Protein AF-A0A520HLH5-F1 (afdb_monomer)

pLDDT: mean 94.42, std 4.48, range [77.94, 98.44]

Mean predicted aligned error: 2.64 Å

Radius of gyration: 11.91 Å; Cα contacts (8 Å, |Δi|>4): 127; chains: 1; bounding box: 32×21×29 Å

Solvent-accessible surface area (backbone atoms only — not comparable to full-atom values): 4790 Å² total; per-residue (Å²): 84,80,45,76,44,53,52,99,86,57,51,67,50,27,38,32,50,18,42,80,99,37,81,79,44,43,46,52,67,70,56,43,49,53,52,41,67,63,48,68,79,52,90,52,61,50,42,72,55,103,86,49,72,31,73,86,39,22,44,67,54,55,44,50,55,42,50,58,53,62,77,49,78,75,56,58,55,80,41,76,105

Structure (mmCIF, N/CA/C/O backbone):
data_AF-A0A520HLH5-F1
#
_entry.id   AF-A0A520HLH5-F1
#
loop_
_atom_site.group_PDB
_atom_site.id
_atom_site.type_symbol
_atom_site.label_atom_id
_atom_site.label_alt_id
_atom_site.label_comp_id
_atom_site.label_asym_id
_atom_site.label_entity_id
_atom_site.label_seq_id
_atom_site.pdbx_PDB_ins_code
_atom_site.Cartn_x
_atom_site.Cartn_y
_atom_site.Cartn_z
_atom_site.occupancy
_atom_site.B_iso_or_equiv
_atom_site.auth_seq_id
_atom_site.auth_comp_id
_atom_site.auth_asym_id
_atom_site.auth_atom_id
_atom_site.pdbx_PDB_model_num
ATOM 1 N N . MET A 1 1 ? 1.958 5.128 2.905 1.00 79.44 1 MET A N 1
ATOM 2 C CA . MET A 1 1 ? 2.540 5.173 1.550 1.00 79.44 1 MET A CA 1
ATOM 3 C C . MET A 1 1 ? 3.401 3.928 1.373 1.00 79.44 1 MET A C 1
ATOM 5 O O . MET A 1 1 ? 4.032 3.525 2.349 1.00 79.44 1 MET A O 1
ATOM 9 N N . PHE A 1 2 ? 3.322 3.263 0.215 1.00 92.75 2 PHE A N 1
ATOM 10 C CA . PHE A 1 2 ? 4.071 2.029 -0.038 1.00 92.75 2 PHE A CA 1
ATOM 11 C C . PHE A 1 2 ? 5.540 2.330 -0.298 1.00 92.75 2 PHE A C 1
ATOM 13 O O . PHE A 1 2 ? 5.857 3.224 -1.077 1.00 92.75 2 PHE A O 1
ATOM 20 N N . LYS A 1 3 ? 6.419 1.549 0.317 1.00 94.12 3 LYS A N 1
ATOM 21 C CA . LYS A 1 3 ? 7.836 1.514 -0.018 1.00 94.12 3 LYS A CA 1
ATOM 22 C C . LYS A 1 3 ? 8.158 0.148 -0.592 1.00 94.12 3 LYS A C 1
ATOM 24 O O . LYS A 1 3 ? 7.862 -0.861 0.051 1.00 94.12 3 LYS A O 1
ATOM 29 N N . ILE A 1 4 ? 8.746 0.156 -1.782 1.00 95.44 4 ILE A N 1
ATOM 30 C CA . ILE A 1 4 ? 9.264 -1.032 -2.447 1.00 95.44 4 ILE A CA 1
ATOM 31 C C . ILE A 1 4 ? 10.761 -1.098 -2.166 1.00 95.44 4 ILE A C 1
ATOM 33 O O . ILE A 1 4 ? 11.474 -0.105 -2.337 1.00 95.44 4 ILE A O 1
ATOM 37 N N . ASP A 1 5 ? 11.216 -2.252 -1.696 1.00 94.69 5 ASP A N 1
ATOM 38 C CA . ASP A 1 5 ? 12.634 -2.569 -1.618 1.00 94.69 5 ASP A CA 1
ATOM 39 C C . ASP A 1 5 ? 13.003 -3.345 -2.888 1.00 94.69 5 ASP A C 1
ATOM 41 O O . ASP A 1 5 ? 12.397 -4.378 -3.200 1.00 94.69 5 ASP A O 1
ATOM 45 N N . GLN A 1 6 ? 13.964 -2.796 -3.629 1.00 96.12 6 GLN A N 1
ATOM 46 C CA . GLN A 1 6 ? 14.503 -3.370 -4.856 1.00 96.12 6 GLN A CA 1
ATOM 47 C C . GLN A 1 6 ? 15.988 -3.675 -4.677 1.00 96.12 6 GLN A C 1
ATOM 49 O O . GLN A 1 6 ? 16.694 -2.974 -3.945 1.00 96.12 6 GLN A O 1
ATOM 54 N N . ASP A 1 7 ? 16.460 -4.717 -5.355 1.00 95.44 7 ASP A N 1
ATOM 55 C CA . ASP A 1 7 ? 17.884 -5.020 -5.425 1.00 95.44 7 ASP A CA 1
ATOM 56 C C . ASP A 1 7 ? 18.627 -4.066 -6.383 1.00 95.44 7 ASP A C 1
ATOM 58 O O . ASP A 1 7 ? 18.056 -3.144 -6.969 1.00 95.44 7 ASP A O 1
ATOM 62 N N . ALA A 1 8 ? 19.933 -4.282 -6.561 1.00 95.56 8 ALA A N 1
ATOM 63 C CA . ALA A 1 8 ? 20.752 -3.456 -7.449 1.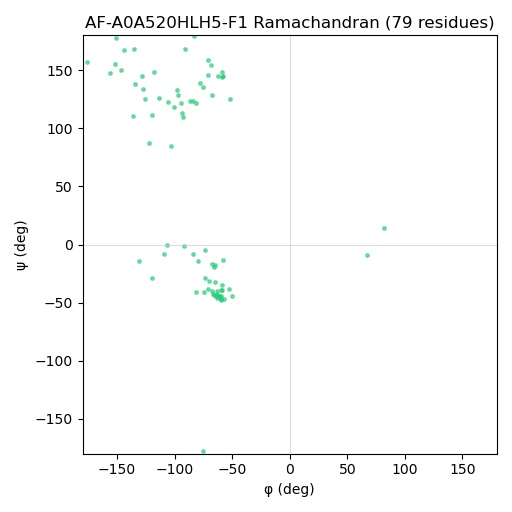00 95.56 8 ALA A CA 1
ATOM 64 C C . ALA A 1 8 ? 20.360 -3.558 -8.939 1.00 95.56 8 ALA A C 1
ATOM 66 O O . ALA A 1 8 ? 20.757 -2.697 -9.723 1.00 95.56 8 ALA A O 1
ATOM 67 N N . ALA A 1 9 ? 19.612 -4.592 -9.333 1.00 94.62 9 ALA A N 1
ATOM 68 C CA . ALA A 1 9 ? 19.084 -4.767 -10.682 1.00 94.62 9 ALA A CA 1
ATOM 69 C C . ALA A 1 9 ? 17.676 -4.162 -10.850 1.00 94.62 9 ALA A C 1
ATOM 71 O O . ALA A 1 9 ? 17.134 -4.191 -11.954 1.00 94.62 9 ALA A O 1
ATOM 72 N N . GLY A 1 10 ? 17.096 -3.592 -9.786 1.00 93.00 10 GLY A N 1
ATOM 73 C CA . GLY A 1 10 ? 15.746 -3.031 -9.789 1.00 93.00 10 GLY A CA 1
ATOM 74 C C . GLY A 1 10 ? 14.648 -4.078 -9.596 1.00 93.00 10 GLY A C 1
ATOM 75 O O . GLY A 1 10 ? 13.484 -3.780 -9.851 1.00 93.00 10 GLY A O 1
ATOM 76 N N . VAL A 1 11 ? 14.986 -5.296 -9.157 1.00 94.69 11 VAL A N 1
ATOM 77 C CA . VAL A 1 11 ? 14.001 -6.356 -8.908 1.00 94.69 11 VAL A CA 1
ATOM 78 C C . VAL A 1 11 ? 13.371 -6.150 -7.535 1.00 94.69 11 VAL A C 1
ATOM 80 O O . VAL A 1 11 ? 14.069 -6.124 -6.518 1.00 94.69 11 VAL A O 1
ATOM 83 N N . SER A 1 12 ? 12.046 -6.008 -7.501 1.00 96.25 12 SER A N 1
ATOM 84 C CA . SER A 1 12 ? 11.271 -5.859 -6.268 1.00 96.25 12 SER A CA 1
ATOM 85 C C . SER A 1 12 ? 11.297 -7.151 -5.454 1.00 96.25 12 SER A C 1
ATOM 87 O O . SER A 1 12 ? 10.970 -8.214 -5.970 1.00 96.25 12 SER A O 1
ATOM 89 N N . HIS A 1 13 ? 11.647 -7.068 -4.170 1.00 96.50 13 HIS A N 1
ATOM 90 C CA . HIS A 1 13 ? 11.727 -8.251 -3.300 1.00 96.50 13 HIS A CA 1
ATOM 91 C C . HIS A 1 13 ? 11.002 -8.088 -1.958 1.00 96.50 13 HIS A C 1
ATOM 93 O O . HIS A 1 13 ? 10.788 -9.066 -1.241 1.00 96.50 13 HIS A O 1
ATOM 99 N N . ALA A 1 14 ? 10.639 -6.862 -1.573 1.00 96.81 14 ALA A N 1
ATOM 100 C CA . ALA A 1 14 ? 9.784 -6.627 -0.417 1.00 96.81 14 ALA A CA 1
ATOM 101 C C . ALA A 1 14 ? 8.968 -5.338 -0.553 1.00 96.81 14 ALA A C 1
ATOM 103 O O . ALA A 1 14 ? 9.362 -4.385 -1.225 1.00 96.81 14 ALA A O 1
ATOM 104 N N . ILE A 1 15 ? 7.845 -5.297 0.156 1.00 96.12 15 ILE A N 1
ATOM 105 C CA . ILE A 1 15 ? 6.955 -4.145 0.265 1.00 96.12 15 ILE A CA 1
ATOM 106 C C . ILE A 1 15 ? 6.661 -3.830 1.732 1.00 96.12 15 ILE A C 1
ATOM 108 O O . ILE A 1 15 ? 6.557 -4.712 2.585 1.00 96.12 15 ILE A O 1
ATOM 112 N N . SER A 1 16 ? 6.522 -2.548 2.053 1.00 94.56 16 SER A N 1
ATOM 113 C CA . SER A 1 16 ? 6.076 -2.089 3.369 1.00 94.56 16 SER A CA 1
ATOM 114 C C . SER A 1 16 ? 5.195 -0.846 3.262 1.00 94.56 16 SER A C 1
ATOM 116 O O . SER A 1 16 ? 5.120 -0.205 2.213 1.00 94.56 16 SER A O 1
ATOM 118 N N . SER A 1 17 ? 4.520 -0.487 4.357 1.00 93.56 17 SER A N 1
ATOM 119 C CA . SER A 1 17 ? 3.732 0.744 4.458 1.00 93.56 17 SER A CA 1
ATOM 120 C C . SER A 1 17 ? 4.154 1.574 5.669 1.00 93.56 17 SER A C 1
ATOM 122 O O . SER A 1 17 ? 4.099 1.092 6.803 1.00 93.56 17 SER A O 1
ATOM 124 N N . HIS A 1 18 ? 4.513 2.836 5.444 1.00 94.12 18 HIS A N 1
ATOM 125 C CA . HIS A 1 18 ? 4.887 3.780 6.500 1.00 94.12 18 HIS A CA 1
ATOM 126 C C . HIS A 1 18 ? 4.545 5.224 6.096 1.00 94.12 18 HIS A C 1
ATOM 128 O O . HIS A 1 18 ? 4.010 5.481 5.005 1.00 94.12 18 HIS A O 1
ATOM 134 N N . LYS A 1 19 ? 4.795 6.178 7.000 1.00 91.69 19 LYS A N 1
ATOM 135 C CA . LYS A 1 19 ? 4.683 7.611 6.699 1.00 91.69 19 LYS A CA 1
ATOM 136 C C . LYS A 1 19 ? 5.678 7.987 5.603 1.00 91.69 19 LYS A C 1
ATOM 138 O O . LYS A 1 19 ? 6.777 7.436 5.525 1.00 91.69 19 LYS A O 1
ATOM 143 N N . ALA A 1 20 ? 5.292 8.926 4.745 1.00 82.50 20 ALA A N 1
ATOM 144 C CA . ALA A 1 20 ? 6.207 9.448 3.739 1.00 82.50 20 ALA A CA 1
ATOM 145 C C . ALA A 1 20 ? 7.446 10.070 4.414 1.00 82.50 20 ALA A C 1
ATOM 147 O O . ALA A 1 20 ? 7.357 10.592 5.524 1.00 82.50 20 ALA A O 1
ATOM 148 N N . PHE A 1 21 ? 8.594 9.993 3.740 1.00 77.94 21 PHE A N 1
ATOM 149 C CA . PHE A 1 21 ? 9.886 10.564 4.149 1.00 77.94 21 PHE A CA 1
ATOM 150 C C . PHE A 1 21 ? 10.566 9.972 5.396 1.00 77.94 21 PHE A C 1
ATOM 152 O O . PHE A 1 21 ? 11.734 10.280 5.613 1.00 77.94 21 PHE A O 1
ATOM 159 N N . HIS A 1 22 ? 9.918 9.100 6.179 1.00 81.19 22 HIS A N 1
ATOM 160 C CA . HIS A 1 22 ? 10.543 8.380 7.301 1.00 81.19 22 HIS A CA 1
ATOM 161 C C . HIS A 1 22 ? 10.136 6.903 7.319 1.00 81.19 22 HIS A C 1
ATOM 163 O O . HIS A 1 22 ? 8.997 6.561 7.637 1.00 81.19 22 HIS A O 1
ATOM 169 N N . LYS A 1 23 ? 11.100 6.021 7.026 1.00 80.00 23 LYS A N 1
ATOM 170 C CA . LYS A 1 23 ? 10.868 4.576 6.867 1.00 80.00 23 LYS A CA 1
ATOM 171 C C . LYS A 1 23 ? 10.435 3.847 8.141 1.00 80.00 23 LYS A C 1
ATOM 173 O O . LYS A 1 23 ? 9.882 2.764 8.039 1.00 80.00 23 LYS A O 1
ATOM 178 N N . ASP A 1 24 ? 10.680 4.423 9.318 1.00 85.94 24 ASP A N 1
ATOM 179 C CA . ASP A 1 24 ? 10.457 3.751 10.607 1.00 85.94 24 ASP A CA 1
ATOM 180 C C . ASP A 1 24 ? 9.220 4.275 11.364 1.00 85.94 24 ASP A C 1
ATOM 182 O O . ASP A 1 24 ? 8.892 3.764 12.432 1.00 85.94 24 ASP A O 1
ATOM 186 N N . ILE A 1 25 ? 8.495 5.264 10.818 1.00 91.5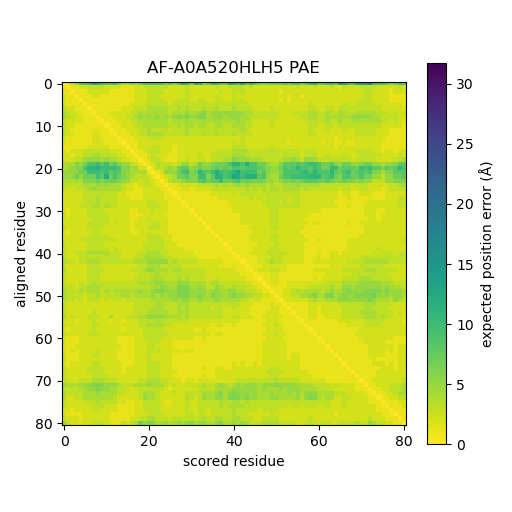0 25 ILE A N 1
ATOM 187 C CA . ILE A 1 25 ? 7.265 5.774 11.441 1.00 91.50 25 ILE A CA 1
ATOM 188 C C . ILE A 1 25 ? 6.053 5.043 10.846 1.00 91.50 25 ILE A C 1
ATOM 190 O O . ILE A 1 25 ? 5.736 5.240 9.666 1.00 91.50 25 ILE A O 1
ATOM 194 N N . PRO A 1 26 ? 5.336 4.220 11.634 1.00 94.44 26 PRO A N 1
ATOM 195 C CA . PRO A 1 26 ? 4.187 3.490 11.130 1.00 94.44 26 PRO A CA 1
ATOM 196 C C . PRO A 1 26 ? 3.020 4.422 10.801 1.00 94.44 26 PRO A C 1
ATOM 198 O O . PRO A 1 26 ? 2.851 5.499 11.377 1.00 94.44 26 PRO A O 1
ATOM 201 N N . LEU A 1 27 ? 2.175 3.968 9.880 1.00 95.31 27 LEU A N 1
ATOM 202 C CA . LEU A 1 27 ? 0.837 4.523 9.728 1.00 95.31 27 LEU A CA 1
ATOM 203 C C . LEU A 1 27 ? -0.028 4.098 10.915 1.00 95.31 27 LEU A C 1
ATOM 205 O O . LEU A 1 27 ? 0.100 2.984 11.429 1.00 95.31 27 LEU A O 1
ATOM 209 N N . THR A 1 28 ? -0.939 4.971 11.326 1.00 95.94 28 THR A N 1
ATOM 210 C CA . THR A 1 28 ? -2.010 4.579 12.246 1.00 95.94 28 THR A CA 1
ATOM 211 C C . THR A 1 28 ? -3.012 3.670 11.528 1.00 95.94 28 THR A C 1
ATOM 213 O O . THR A 1 28 ? -3.135 3.706 10.304 1.00 95.94 28 THR A O 1
ATOM 216 N N . HIS A 1 29 ? -3.793 2.882 12.273 1.00 97.12 29 HIS A N 1
ATOM 217 C CA . HIS A 1 29 ? -4.871 2.079 11.674 1.00 97.12 29 HIS A CA 1
ATOM 218 C C . HIS A 1 29 ? -5.904 2.928 10.929 1.00 97.12 29 HIS A C 1
ATOM 220 O O . HIS A 1 29 ? -6.412 2.486 9.904 1.00 97.12 29 HIS A O 1
ATOM 226 N N . GLY A 1 30 ? -6.200 4.141 11.409 1.00 98.00 30 GLY A N 1
ATOM 227 C CA . GLY A 1 30 ? -7.107 5.060 10.715 1.00 98.00 30 GLY A CA 1
ATOM 228 C C . GLY A 1 30 ? -6.598 5.423 9.320 1.00 98.00 30 GLY A C 1
ATOM 229 O O . GLY A 1 30 ? -7.343 5.339 8.349 1.00 98.00 30 GLY A O 1
ATOM 230 N N . GLU A 1 31 ? -5.307 5.728 9.201 1.00 96.88 31 GLU A N 1
ATOM 231 C CA . GLU A 1 31 ? -4.680 6.020 7.908 1.00 96.88 31 GLU A CA 1
ATOM 232 C C . GLU A 1 31 ? -4.614 4.796 7.002 1.00 96.88 31 GLU A C 1
ATOM 234 O O . GLU A 1 31 ? -4.847 4.914 5.804 1.00 96.88 31 GLU A O 1
ATOM 239 N N . ILE A 1 32 ? -4.318 3.616 7.554 1.00 97.31 32 ILE A N 1
ATOM 240 C CA . ILE A 1 32 ? -4.299 2.375 6.771 1.00 97.31 32 ILE A CA 1
ATOM 241 C C . ILE A 1 32 ? -5.690 2.089 6.196 1.00 97.31 32 ILE A C 1
ATOM 243 O O . ILE A 1 32 ? -5.787 1.784 5.010 1.00 97.31 32 ILE A O 1
ATOM 247 N N . ARG A 1 33 ? -6.763 2.249 6.988 1.00 98.00 33 ARG A N 1
ATOM 248 C CA . ARG A 1 33 ? -8.149 2.113 6.501 1.00 98.00 33 ARG A CA 1
ATOM 249 C C . ARG A 1 33 ? -8.449 3.108 5.388 1.00 98.00 33 ARG A C 1
ATOM 251 O O . ARG A 1 33 ? -8.900 2.697 4.330 1.00 98.00 33 ARG A O 1
ATOM 258 N N . GLN A 1 34 ? -8.102 4.380 5.581 1.00 98.00 34 GLN A N 1
ATOM 259 C CA . GLN A 1 34 ? -8.289 5.401 4.552 1.00 98.00 34 GLN A CA 1
ATOM 260 C C . GLN A 1 34 ? -7.561 5.040 3.248 1.00 98.00 34 GLN A C 1
ATOM 262 O O . GLN A 1 34 ? -8.148 5.125 2.173 1.00 98.00 34 GLN A O 1
ATOM 267 N N . TYR A 1 35 ? -6.297 4.611 3.321 1.00 97.00 35 TYR A N 1
ATOM 268 C CA . TYR A 1 35 ? -5.563 4.180 2.131 1.00 97.00 35 TYR A CA 1
ATOM 269 C C . TYR A 1 35 ? -6.196 2.955 1.479 1.00 97.00 35 TYR A C 1
ATOM 271 O O . TYR A 1 35 ? -6.317 2.916 0.258 1.00 97.00 35 TYR A O 1
ATOM 279 N N . ARG A 1 36 ? -6.623 1.975 2.276 1.00 97.75 36 ARG A N 1
ATOM 280 C CA . ARG A 1 36 ? -7.288 0.768 1.786 1.00 97.75 36 ARG A CA 1
ATOM 281 C C . ARG A 1 36 ? -8.570 1.108 1.033 1.00 97.75 36 ARG A C 1
ATOM 283 O O . ARG A 1 36 ? -8.755 0.604 -0.069 1.00 97.75 36 ARG A O 1
ATOM 290 N N . ASP A 1 37 ? -9.403 1.981 1.589 1.00 98.44 37 ASP A N 1
ATOM 291 C CA . ASP A 1 37 ? -10.672 2.399 0.986 1.00 98.44 37 ASP A CA 1
ATOM 292 C C . ASP A 1 37 ? -10.459 3.159 -0.332 1.00 98.44 37 ASP A C 1
ATOM 294 O O . ASP A 1 37 ? -11.253 3.027 -1.260 1.00 98.44 37 ASP A O 1
ATOM 298 N N . VAL A 1 38 ? -9.356 3.908 -0.444 1.00 97.44 38 VAL A N 1
ATOM 299 C CA . VAL A 1 38 ? -8.960 4.590 -1.685 1.00 97.44 38 VAL A CA 1
ATOM 300 C C . VAL A 1 38 ? -8.394 3.617 -2.721 1.00 97.44 38 VAL A C 1
ATOM 302 O O . VAL A 1 38 ? -8.684 3.770 -3.901 1.00 97.44 38 VAL A O 1
ATOM 305 N N . ILE A 1 39 ? -7.583 2.638 -2.312 1.00 97.06 39 ILE A N 1
ATOM 306 C CA . ILE A 1 39 ? -6.854 1.734 -3.219 1.00 97.06 39 ILE A CA 1
ATOM 307 C C . ILE A 1 39 ? -7.734 0.589 -3.726 1.00 97.06 39 ILE A C 1
ATOM 309 O O . ILE A 1 39 ? -7.667 0.245 -4.903 1.00 97.06 39 ILE A O 1
ATOM 313 N N . ALA A 1 40 ? -8.567 0.003 -2.863 1.00 98.12 40 ALA A N 1
ATOM 314 C CA . ALA A 1 40 ? -9.380 -1.170 -3.181 1.00 98.12 40 ALA A CA 1
ATOM 315 C C . ALA A 1 40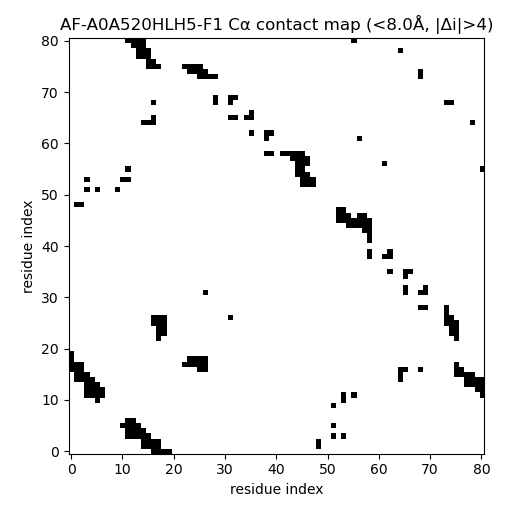 ? -10.257 -1.052 -4.450 1.00 98.12 40 ALA A C 1
ATOM 317 O O . ALA A 1 40 ? -10.358 -2.058 -5.164 1.00 98.12 40 ALA A O 1
ATOM 318 N N . PRO A 1 41 ? -10.884 0.104 -4.765 1.00 98.25 41 PRO A N 1
ATOM 319 C CA . PRO A 1 41 ? -11.700 0.250 -5.971 1.00 98.25 41 PRO A CA 1
ATOM 320 C C . PRO A 1 41 ? -10.903 0.595 -7.241 1.00 98.25 41 PRO A C 1
ATOM 322 O O . PRO A 1 41 ? -11.492 0.618 -8.320 1.00 98.25 41 PRO A O 1
ATOM 325 N N . LEU A 1 42 ? -9.604 0.899 -7.151 1.00 97.94 42 LEU A N 1
ATOM 326 C CA . LEU A 1 42 ? -8.807 1.293 -8.316 1.00 97.94 42 LEU A CA 1
ATOM 327 C C . LEU A 1 42 ? -8.411 0.072 -9.149 1.00 97.94 42 LEU A C 1
ATOM 329 O O . LEU A 1 42 ? -8.000 -0.950 -8.606 1.00 97.94 42 LEU A O 1
ATOM 333 N N . ALA A 1 43 ? -8.475 0.202 -10.473 1.00 97.62 43 ALA A N 1
ATOM 334 C CA . ALA A 1 43 ? -7.949 -0.790 -11.403 1.00 97.62 43 ALA A CA 1
ATOM 335 C C . ALA A 1 43 ? -6.506 -0.425 -11.778 1.00 97.62 43 ALA A C 1
ATOM 337 O O . ALA A 1 43 ? -6.278 0.574 -12.460 1.00 97.62 43 ALA A O 1
ATOM 338 N N . PHE A 1 44 ? -5.541 -1.210 -11.299 1.00 97.44 44 PHE A N 1
ATOM 339 C CA . PHE A 1 44 ? -4.131 -1.087 -11.657 1.00 97.44 44 PHE A CA 1
ATOM 340 C C . PHE A 1 44 ? -3.396 -2.413 -11.452 1.00 97.44 44 PHE A C 1
ATOM 342 O O . PHE A 1 44 ? -3.680 -3.159 -10.510 1.00 97.44 44 PHE A O 1
ATOM 349 N N . ASP A 1 45 ? -2.400 -2.643 -12.300 1.00 97.69 45 ASP A N 1
ATOM 350 C CA . ASP A 1 45 ? -1.613 -3.879 -12.306 1.00 97.69 45 ASP A CA 1
ATOM 351 C C . ASP A 1 45 ? -0.177 -3.673 -11.804 1.00 97.69 45 ASP A C 1
ATOM 353 O O . ASP A 1 45 ? 0.534 -4.642 -11.576 1.00 97.69 45 ASP A O 1
ATOM 357 N N . ALA A 1 46 ? 0.245 -2.422 -11.592 1.00 96.81 46 ALA A N 1
ATOM 358 C CA . ALA A 1 46 ? 1.581 -2.087 -11.110 1.00 96.81 46 ALA A CA 1
ATOM 359 C C . ALA A 1 46 ? 1.570 -0.840 -10.218 1.00 96.81 46 ALA A C 1
ATOM 361 O O . ALA A 1 46 ? 0.781 0.089 -10.427 1.00 96.81 46 ALA A O 1
ATOM 362 N N . VAL A 1 47 ? 2.500 -0.787 -9.263 1.00 94.94 47 VAL A N 1
ATOM 363 C CA . VAL A 1 47 ? 2.781 0.407 -8.461 1.00 94.94 47 VAL A CA 1
ATOM 364 C C . VAL A 1 47 ? 3.980 1.139 -9.051 1.00 94.94 47 VAL A C 1
ATOM 366 O O . VAL A 1 47 ? 5.028 0.554 -9.320 1.00 94.94 47 VAL A O 1
ATOM 369 N N . LEU A 1 48 ? 3.830 2.453 -9.194 1.00 93.12 48 LEU A N 1
ATOM 370 C CA . LEU A 1 48 ? 4.917 3.369 -9.510 1.00 93.12 48 LEU A CA 1
ATOM 371 C C . LEU A 1 48 ? 5.032 4.386 -8.374 1.00 93.12 48 LEU A C 1
ATOM 373 O O . LEU A 1 48 ? 4.136 5.206 -8.164 1.00 93.12 48 LEU A O 1
ATOM 377 N N . THR A 1 49 ? 6.122 4.314 -7.617 1.00 87.62 49 THR A N 1
ATOM 378 C CA . THR A 1 49 ? 6.491 5.362 -6.661 1.00 87.62 49 THR A CA 1
ATOM 379 C C . THR A 1 49 ? 7.394 6.380 -7.375 1.00 87.62 49 THR A C 1
ATOM 381 O O . THR A 1 49 ? 7.888 6.109 -8.470 1.00 87.62 49 THR A O 1
ATOM 384 N N . PRO A 1 50 ? 7.678 7.554 -6.781 1.00 86.81 50 PRO A N 1
ATOM 385 C CA . PRO A 1 50 ? 8.689 8.468 -7.320 1.00 86.81 50 PRO A CA 1
ATOM 386 C C . PRO A 1 50 ? 10.100 7.869 -7.448 1.00 86.81 50 PRO A C 1
ATOM 388 O O . PRO A 1 50 ? 10.960 8.492 -8.064 1.00 86.81 50 PRO A O 1
ATOM 391 N N . PHE A 1 51 ? 10.354 6.713 -6.830 1.00 86.50 51 PHE A N 1
ATOM 392 C CA . PHE A 1 51 ? 11.674 6.096 -6.734 1.00 86.50 51 PHE A CA 1
ATOM 393 C C . PHE A 1 51 ? 11.740 4.703 -7.377 1.00 86.50 51 PHE A C 1
ATOM 395 O O . PHE A 1 51 ? 12.804 4.319 -7.850 1.00 86.50 51 PHE A O 1
ATOM 402 N N . GLU A 1 52 ? 10.635 3.953 -7.410 1.00 93.31 52 GLU A N 1
ATOM 403 C CA . GLU A 1 52 ? 10.599 2.554 -7.841 1.00 93.31 52 GLU A CA 1
ATOM 404 C C . GLU A 1 52 ? 9.436 2.277 -8.799 1.00 93.31 52 GLU A C 1
ATOM 406 O O . GLU A 1 52 ? 8.297 2.688 -8.555 1.00 93.31 52 GLU A O 1
ATOM 411 N N . TYR A 1 53 ? 9.712 1.502 -9.848 1.00 95.31 53 TYR A N 1
ATOM 412 C CA . TYR A 1 53 ? 8.698 0.835 -10.664 1.00 95.31 53 TYR A CA 1
ATOM 413 C C . TYR A 1 53 ? 8.601 -0.630 -10.239 1.00 95.31 53 TYR A C 1
ATOM 415 O O . TYR A 1 53 ? 9.586 -1.354 -10.359 1.00 95.31 53 TYR A O 1
ATOM 423 N N . ALA A 1 54 ? 7.433 -1.054 -9.752 1.00 96.19 54 ALA A N 1
ATOM 424 C CA . ALA A 1 54 ? 7.204 -2.395 -9.222 1.00 96.19 54 ALA A CA 1
ATOM 425 C C . ALA A 1 54 ?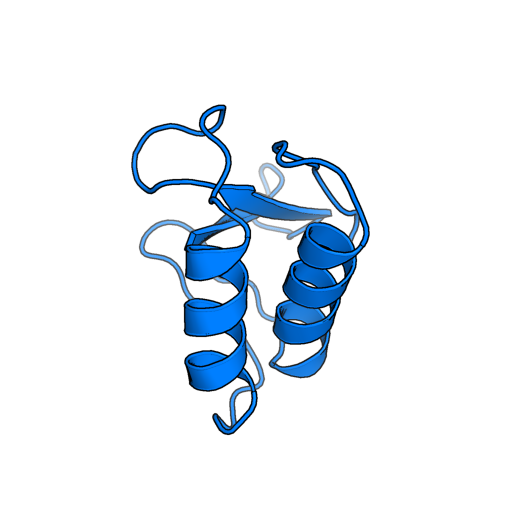 6.068 -3.097 -9.989 1.00 96.19 54 ALA A C 1
ATOM 427 O O . ALA A 1 54 ? 4.900 -2.995 -9.588 1.00 96.19 54 ALA A O 1
ATOM 428 N N . PRO A 1 55 ? 6.380 -3.783 -11.106 1.00 95.69 55 PRO A N 1
ATOM 429 C CA . PRO A 1 55 ? 5.382 -4.484 -11.914 1.00 95.69 55 PRO A CA 1
ATOM 430 C C . PRO A 1 55 ? 4.762 -5.695 -11.206 1.00 95.69 55 PRO A C 1
ATOM 432 O O . PRO A 1 55 ? 3.706 -6.160 -11.615 1.00 95.69 55 PRO A O 1
ATOM 435 N N . GLU A 1 56 ? 5.386 -6.200 -10.141 1.00 94.38 56 GLU A N 1
ATOM 436 C CA . GLU A 1 56 ? 4.875 -7.321 -9.345 1.00 94.38 56 GLU A CA 1
ATOM 437 C C . GLU A 1 56 ? 3.789 -6.887 -8.347 1.00 94.38 56 GLU A C 1
ATOM 439 O O . GLU A 1 56 ? 3.086 -7.717 -7.771 1.00 94.38 56 GLU A O 1
ATOM 444 N N . VAL A 1 57 ? 3.646 -5.579 -8.114 1.00 96.88 57 VAL A N 1
ATOM 445 C CA . VAL A 1 57 ? 2.741 -5.030 -7.102 1.00 96.88 57 VAL A CA 1
ATOM 446 C C . VAL A 1 57 ? 1.487 -4.480 -7.774 1.00 96.88 57 VAL A C 1
ATOM 448 O O . VAL A 1 57 ? 1.367 -3.284 -8.034 1.00 96.88 57 VAL A O 1
ATOM 451 N N . GLY A 1 58 ? 0.528 -5.368 -8.022 1.00 97.12 58 GLY A N 1
ATOM 452 C CA . GLY A 1 58 ? -0.819 -4.998 -8.455 1.00 97.12 58 GLY A CA 1
ATOM 453 C C . GLY A 1 58 ? -1.742 -4.614 -7.296 1.00 97.12 58 GLY A C 1
ATOM 454 O O . GLY A 1 58 ? -1.374 -4.676 -6.116 1.00 97.12 58 GLY A O 1
ATOM 455 N N . ARG A 1 59 ? -2.988 -4.260 -7.628 1.00 97.75 59 ARG A N 1
ATOM 456 C CA . ARG A 1 59 ? -4.038 -3.917 -6.652 1.00 97.75 59 ARG A CA 1
ATOM 457 C C . ARG A 1 59 ? -4.191 -4.947 -5.536 1.00 97.75 59 ARG A C 1
ATOM 459 O O . ARG A 1 59 ? -4.286 -4.571 -4.370 1.00 97.75 59 ARG A O 1
ATOM 466 N N . ASP A 1 60 ? -4.184 -6.229 -5.878 1.00 97.62 60 ASP A N 1
ATOM 467 C CA . ASP A 1 60 ? -4.422 -7.308 -4.916 1.00 97.62 60 ASP A CA 1
ATOM 468 C C . ASP A 1 60 ? -3.296 -7.401 -3.881 1.00 97.62 60 ASP A C 1
ATOM 470 O O . ASP A 1 60 ? -3.563 -7.492 -2.682 1.00 97.62 60 ASP A O 1
ATOM 474 N N . VAL A 1 61 ? -2.042 -7.271 -4.326 1.00 97.50 61 VAL A N 1
ATOM 475 C CA . VAL A 1 61 ? -0.865 -7.223 -3.448 1.00 97.50 61 VAL A CA 1
ATOM 476 C C . VAL A 1 61 ? -0.929 -5.990 -2.547 1.00 97.50 61 VAL A C 1
ATOM 478 O O . VAL A 1 61 ? -0.752 -6.092 -1.334 1.00 97.50 61 VAL A O 1
ATOM 481 N N . ALA A 1 62 ? -1.242 -4.823 -3.115 1.00 97.12 62 ALA A N 1
ATOM 482 C CA . ALA A 1 62 ? -1.358 -3.580 -2.361 1.00 97.12 62 ALA A CA 1
ATOM 483 C C . ALA A 1 62 ? -2.430 -3.663 -1.258 1.00 97.12 62 ALA A C 1
ATOM 485 O O . ALA A 1 62 ? -2.181 -3.256 -0.121 1.00 97.12 62 ALA A O 1
ATOM 486 N N . VAL A 1 63 ? -3.608 -4.218 -1.563 1.00 97.75 63 VAL A N 1
ATOM 487 C CA . VAL A 1 63 ? -4.679 -4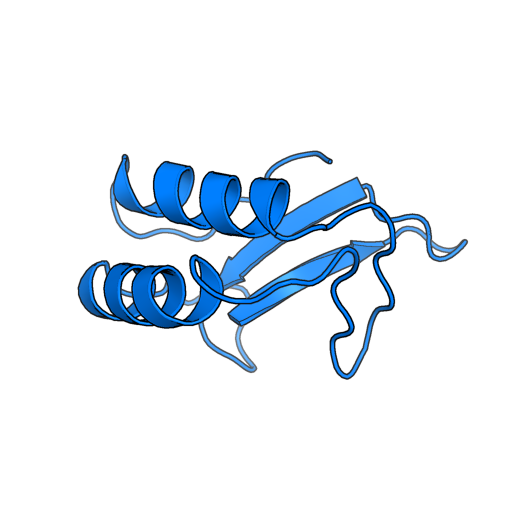.422 -0.575 1.00 97.75 63 VAL A CA 1
ATOM 488 C C . VAL A 1 63 ? -4.259 -5.441 0.483 1.00 97.75 63 VAL A C 1
ATOM 490 O O . VAL A 1 63 ? -4.430 -5.166 1.670 1.00 97.75 63 VAL A O 1
ATOM 493 N N . ALA A 1 64 ? -3.639 -6.557 0.089 1.00 97.38 64 ALA A N 1
ATOM 494 C CA . ALA A 1 64 ? -3.166 -7.578 1.024 1.00 97.38 64 ALA A CA 1
ATOM 495 C C . ALA A 1 64 ? -2.146 -7.023 2.035 1.00 97.38 64 ALA A C 1
ATOM 497 O O . ALA A 1 64 ? -2.218 -7.328 3.224 1.00 97.38 64 A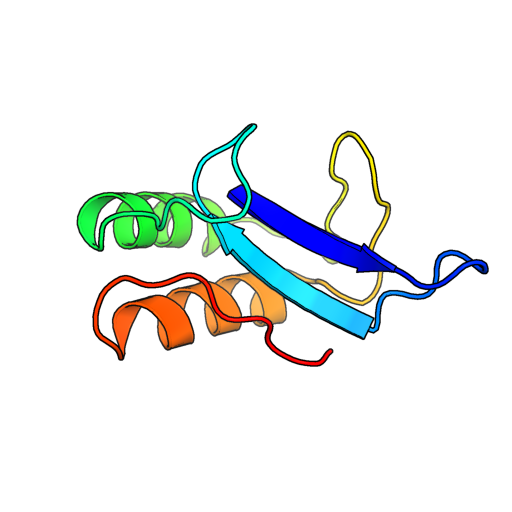LA A O 1
ATOM 498 N N . VAL A 1 65 ? -1.241 -6.140 1.599 1.00 96.81 65 VAL A N 1
ATOM 499 C CA . VAL A 1 65 ? -0.281 -5.454 2.482 1.00 96.81 65 VAL A CA 1
ATOM 500 C C . VAL A 1 65 ? -0.980 -4.565 3.512 1.00 96.81 65 VAL A C 1
ATOM 502 O O . VAL A 1 65 ? -0.559 -4.506 4.671 1.00 96.81 65 VAL A O 1
ATOM 505 N N . LEU A 1 66 ? -2.041 -3.861 3.111 1.00 97.12 66 LEU A N 1
ATOM 506 C CA . LEU A 1 66 ? -2.812 -3.011 4.020 1.00 97.12 66 LEU A CA 1
ATOM 507 C C . LEU A 1 66 ? -3.637 -3.849 5.005 1.00 97.12 66 LEU A C 1
ATOM 509 O O . LEU A 1 66 ? -3.693 -3.504 6.185 1.00 97.12 66 LEU A O 1
ATOM 513 N N . ASP A 1 67 ? -4.206 -4.967 4.555 1.00 97.44 67 ASP A N 1
ATOM 514 C CA . ASP A 1 67 ? -4.933 -5.914 5.407 1.00 97.44 67 ASP A CA 1
ATOM 515 C C . ASP A 1 67 ? -4.012 -6.561 6.455 1.00 97.44 67 ASP A C 1
ATOM 517 O O . ASP A 1 67 ? -4.328 -6.560 7.648 1.00 97.44 67 ASP A O 1
ATOM 521 N N . GLU A 1 68 ? -2.813 -6.990 6.055 1.00 96.12 68 GLU A N 1
ATOM 522 C CA . GLU A 1 68 ? -1.760 -7.470 6.962 1.00 96.12 68 GLU A 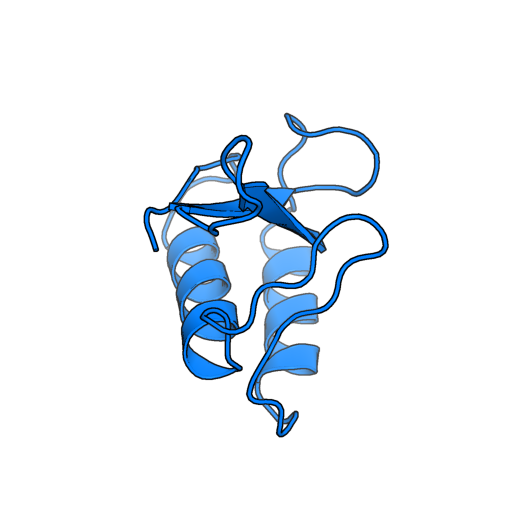CA 1
ATOM 523 C C . GLU A 1 68 ? -1.361 -6.397 7.994 1.00 96.12 68 GLU A C 1
ATOM 525 O O . GLU A 1 68 ? -1.111 -6.691 9.166 1.00 96.12 68 GLU A O 1
ATOM 530 N N . ALA A 1 69 ? -1.292 -5.124 7.589 1.00 95.31 69 ALA A N 1
ATOM 531 C CA . ALA A 1 69 ? -0.974 -4.026 8.498 1.00 95.31 69 ALA A CA 1
ATOM 532 C C . ALA A 1 69 ? -2.106 -3.734 9.504 1.00 95.31 69 ALA A C 1
ATOM 534 O O . A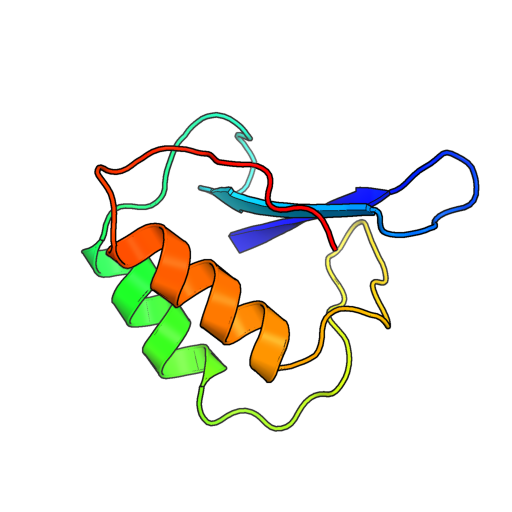LA A 1 69 ? -1.817 -3.337 10.636 1.00 95.31 69 ALA A O 1
ATOM 535 N N . LEU A 1 70 ? -3.370 -3.958 9.128 1.00 96.75 70 LEU A N 1
ATOM 536 C CA . LEU A 1 70 ? -4.531 -3.824 10.020 1.00 96.75 70 LEU A CA 1
ATOM 537 C C . LEU A 1 70 ? -4.644 -4.966 11.034 1.00 96.75 70 LEU A C 1
ATOM 539 O O . LEU A 1 70 ? -5.146 -4.745 12.135 1.00 96.75 70 LEU A O 1
ATOM 543 N N . ALA A 1 71 ? -4.162 -6.163 10.695 1.00 96.88 71 ALA A N 1
ATOM 544 C CA . ALA A 1 71 ? -4.258 -7.353 11.542 1.00 96.88 71 ALA A CA 1
ATOM 545 C C . ALA A 1 71 ? -3.316 -7.346 12.766 1.00 96.88 71 ALA A C 1
ATOM 547 O O . ALA A 1 71 ? -3.358 -8.256 13.593 1.00 96.88 71 ALA A O 1
ATOM 548 N N . ARG A 1 72 ? -2.452 -6.333 12.900 1.00 93.38 72 ARG A N 1
ATOM 549 C CA . ARG A 1 72 ? -1.404 -6.260 13.929 1.00 93.38 72 ARG A CA 1
ATOM 550 C C . ARG A 1 72 ? -1.321 -4.885 14.583 1.00 93.38 72 ARG A C 1
ATOM 552 O O . ARG A 1 72 ? -1.880 -3.904 14.093 1.00 93.38 72 ARG A O 1
ATOM 559 N N . ALA A 1 73 ? -0.578 -4.801 15.687 1.00 94.19 73 ALA A N 1
ATOM 560 C CA . ALA A 1 73 ? -0.229 -3.518 16.290 1.00 94.19 73 ALA A CA 1
ATOM 561 C C . ALA A 1 73 ? 0.524 -2.622 15.277 1.00 94.19 73 ALA A C 1
ATOM 563 O O . ALA A 1 73 ? 1.308 -3.148 14.474 1.00 94.19 73 ALA A O 1
ATOM 564 N N . PRO A 1 74 ? 0.319 -1.287 15.303 1.00 92.94 74 PRO A N 1
ATOM 565 C CA . PRO A 1 74 ? 1.006 -0.368 14.401 1.00 92.94 74 PRO A CA 1
ATOM 566 C C . PRO A 1 74 ? 2.526 -0.557 14.427 1.00 92.94 74 PRO A C 1
ATOM 568 O O . PRO A 1 74 ? 3.160 -0.500 15.477 1.00 92.94 74 PRO A O 1
ATOM 571 N N . GLY A 1 75 ? 3.117 -0.776 13.255 1.00 93.50 75 GLY A N 1
ATOM 572 C CA . GLY A 1 75 ? 4.556 -0.972 13.098 1.00 93.50 75 GLY A CA 1
ATOM 573 C C . GLY A 1 75 ? 4.936 -1.102 11.629 1.00 93.50 75 GLY A C 1
ATOM 574 O O . GLY A 1 75 ? 4.103 -1.495 10.808 1.00 93.50 75 GLY A O 1
ATOM 575 N N . VAL A 1 76 ? 6.186 -0.813 11.285 1.00 93.31 76 VAL A N 1
ATOM 576 C CA . VAL A 1 76 ? 6.685 -1.013 9.920 1.00 93.31 76 VAL A CA 1
ATOM 577 C C . VAL A 1 76 ? 7.176 -2.450 9.780 1.00 93.31 76 VAL A C 1
ATOM 579 O O . VAL A 1 76 ? 8.017 -2.902 10.551 1.00 93.31 76 VAL A O 1
ATOM 582 N N . LYS A 1 77 ? 6.625 -3.179 8.810 1.00 94.38 77 LYS A N 1
ATOM 583 C CA . LYS A 1 77 ? 7.009 -4.557 8.484 1.00 94.38 77 LYS A CA 1
ATOM 584 C C . LYS A 1 77 ? 7.314 -4.624 6.997 1.00 94.38 77 LYS A C 1
ATOM 586 O O . LYS A 1 77 ? 6.529 -4.115 6.200 1.00 94.38 77 LYS A O 1
ATOM 591 N N . ARG A 1 78 ? 8.432 -5.259 6.654 1.00 94.94 78 ARG A N 1
ATOM 592 C CA . ARG A 1 78 ? 8.743 -5.672 5.284 1.00 94.94 78 ARG A CA 1
ATOM 593 C C . ARG A 1 78 ? 8.071 -7.009 5.021 1.00 94.94 78 ARG A C 1
ATOM 595 O O . ARG A 1 78 ? 8.280 -7.958 5.776 1.00 94.94 78 ARG A O 1
ATOM 602 N N . ILE A 1 79 ? 7.245 -7.047 3.993 1.00 95.44 79 ILE A N 1
ATOM 603 C CA . ILE A 1 79 ? 6.535 -8.230 3.527 1.00 95.44 79 ILE A CA 1
ATOM 604 C C . ILE A 1 79 ? 7.241 -8.667 2.240 1.00 95.44 79 ILE A C 1
ATOM 606 O O . ILE A 1 79 ? 7.371 -7.831 1.345 1.00 95.44 79 ILE A O 1
ATOM 610 N N . PRO A 1 80 ? 7.755 -9.905 2.155 1.00 96.25 80 PRO A N 1
ATOM 611 C CA . PRO A 1 80 ? 8.340 -10.426 0.922 1.00 96.25 80 PRO A CA 1
ATOM 612 C C . PRO A 1 80 ? 7.333 -10.412 -0.235 1.00 96.25 80 PRO A C 1
ATOM 614 O O . PRO A 1 80 ? 6.144 -10.638 0.003 1.00 96.25 80 PRO A O 1
ATOM 617 N N . LEU A 1 81 ? 7.824 -10.128 -1.445 1.00 93.25 81 LEU A N 1
ATOM 618 C CA . LEU A 1 81 ? 7.062 -10.207 -2.698 1.00 93.25 81 LEU A CA 1
ATOM 619 C C . LEU A 1 81 ? 7.209 -11.584 -3.351 1.00 93.25 81 LEU A C 1
ATOM 621 O O . LEU A 1 81 ? 8.305 -12.177 -3.220 1.00 93.25 81 LEU A O 1
#

Sequence (81 aa):
MFKIDQDAAGVSHAISSHKAFHKDIPLTHGEIRQYRDVIAPLAFDAVLTPFEYAPEVGRDVAVAVLDEALARAPGVKRIPL

Foldseek 3Di:
DKDFDADPVQATWWIKDADPPDQWHFDDLVVLVVVLVVLQPDFFQWDDDPVHTGNNDGSVNSNVNSVVCNVDDTTIDIDTD

Secondary structure (DSSP, 8-state):
-EEEEE-TT--EEEEEE-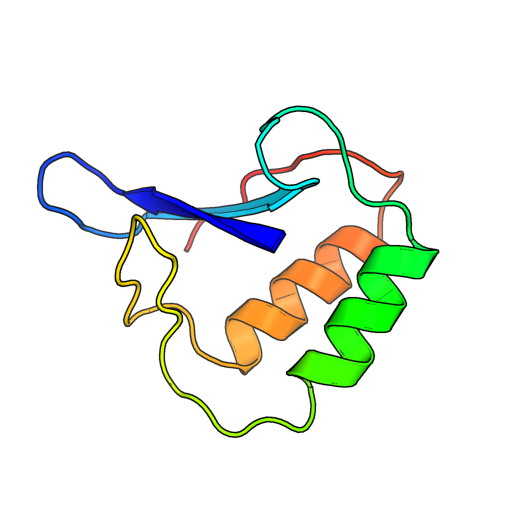-TT-TT-PPPHHHHHHHHHHHTT---S-EE-SS-EETT--HHHHHHHHHHHHTSSS----EE-